Protein AF-A0A7C3UW68-F1 (afdb_monomer_lite)

pLDDT: mean 78.57, std 15.62, range [39.91, 93.94]

Structure (mmCIF, N/CA/C/O backbone):
data_AF-A0A7C3UW68-F1
#
_entry.id   AF-A0A7C3UW68-F1
#
loop_
_atom_site.group_PDB
_atom_site.id
_atom_site.type_symbol
_atom_site.label_atom_id
_atom_site.label_alt_id
_atom_site.label_comp_id
_atom_site.label_asym_id
_atom_site.label_entity_id
_atom_site.label_seq_id
_atom_site.pdbx_PDB_ins_code
_atom_site.Cartn_x
_atom_site.Cartn_y
_atom_site.Cartn_z
_atom_site.occupancy
_atom_site.B_iso_or_equiv
_atom_site.auth_seq_id
_atom_site.auth_comp_id
_atom_site.auth_asym_id
_atom_site.auth_atom_id
_atom_site.pdbx_PDB_model_num
ATOM 1 N N . MET A 1 1 ? 32.374 4.100 38.494 1.00 51.78 1 MET A N 1
ATOM 2 C CA . MET A 1 1 ? 32.350 4.667 37.123 1.00 51.78 1 MET A CA 1
ATOM 3 C C . MET A 1 1 ? 31.248 4.101 36.210 1.00 51.78 1 MET A C 1
ATOM 5 O O . MET A 1 1 ? 31.099 4.624 35.120 1.00 51.78 1 MET A O 1
ATOM 9 N N . LYS A 1 2 ? 30.443 3.099 36.614 1.00 53.94 2 LYS A N 1
ATOM 10 C CA . LYS A 1 2 ? 29.406 2.492 35.743 1.00 53.94 2 LYS A CA 1
ATOM 11 C C . LYS A 1 2 ? 28.064 3.247 35.721 1.00 53.94 2 LYS A C 1
ATOM 13 O O . LYS A 1 2 ? 27.367 3.231 34.717 1.00 53.94 2 LYS A O 1
ATOM 18 N N . THR A 1 3 ? 27.731 3.971 36.789 1.00 55.44 3 THR A N 1
ATOM 19 C CA . THR A 1 3 ? 26.452 4.696 36.911 1.00 55.44 3 THR A CA 1
ATOM 20 C C . THR A 1 3 ? 26.365 5.916 35.991 1.00 55.44 3 THR A C 1
ATOM 22 O O . THR A 1 3 ? 25.290 6.253 35.514 1.00 55.44 3 THR A O 1
ATOM 25 N N . ARG A 1 4 ? 27.503 6.560 35.689 1.00 54.91 4 ARG A N 1
ATOM 26 C CA . ARG A 1 4 ? 27.545 7.758 34.835 1.00 54.91 4 ARG A CA 1
ATOM 27 C C . ARG A 1 4 ? 27.169 7.431 33.384 1.00 54.91 4 ARG A C 1
ATOM 29 O O . ARG A 1 4 ? 26.397 8.170 32.792 1.00 54.91 4 ARG A O 1
ATOM 36 N N . THR A 1 5 ? 27.616 6.299 32.844 1.00 59.56 5 THR A N 1
ATOM 37 C CA . THR A 1 5 ? 27.314 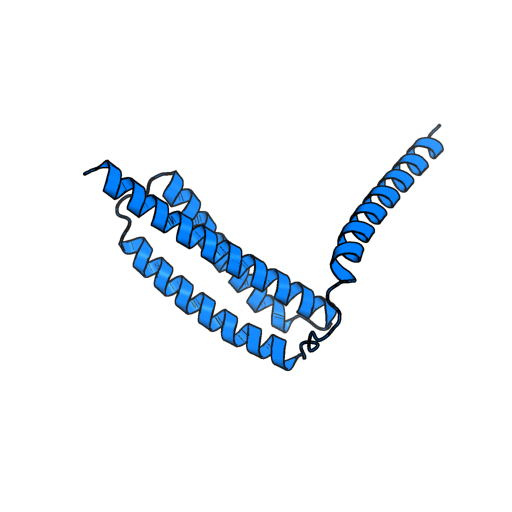5.887 31.461 1.00 59.56 5 THR A CA 1
ATOM 38 C C . THR A 1 5 ? 25.834 5.551 31.258 1.00 59.56 5 THR A C 1
ATOM 40 O O . THR A 1 5 ? 25.247 5.928 30.247 1.00 59.56 5 THR A O 1
ATOM 43 N N . ILE A 1 6 ? 25.196 4.911 32.244 1.00 60.72 6 ILE A N 1
ATOM 44 C CA . ILE A 1 6 ? 23.769 4.554 32.177 1.00 60.72 6 ILE A CA 1
ATOM 45 C C . ILE A 1 6 ? 22.896 5.816 32.163 1.00 60.72 6 ILE A C 1
ATOM 47 O O . ILE A 1 6 ? 21.991 5.922 31.339 1.00 60.72 6 ILE A O 1
ATOM 51 N N . VAL A 1 7 ? 23.214 6.812 32.999 1.00 63.59 7 VAL A N 1
ATOM 52 C CA . VAL A 1 7 ? 22.481 8.090 33.034 1.00 63.59 7 VAL A CA 1
ATOM 53 C C . VAL A 1 7 ? 22.594 8.831 31.700 1.00 63.59 7 VAL A C 1
ATOM 55 O O . VAL A 1 7 ? 21.583 9.283 31.174 1.00 63.59 7 VAL A O 1
ATOM 58 N N . TRP A 1 8 ? 23.785 8.886 31.095 1.00 69.62 8 TRP A N 1
ATOM 59 C CA . TRP A 1 8 ? 23.966 9.505 29.775 1.00 69.62 8 TRP A CA 1
ATOM 60 C C . TRP A 1 8 ? 23.198 8.784 28.661 1.00 69.62 8 TRP A C 1
ATOM 62 O O . TRP A 1 8 ? 22.670 9.435 27.762 1.00 69.62 8 TRP A O 1
ATOM 72 N N . THR A 1 9 ? 23.069 7.459 28.748 1.00 66.44 9 THR A N 1
ATOM 73 C CA . THR A 1 9 ? 22.310 6.673 27.764 1.00 66.44 9 THR A CA 1
ATOM 74 C C . THR A 1 9 ? 20.806 6.943 27.885 1.00 66.44 9 THR A C 1
ATOM 76 O O . THR A 1 9 ? 20.135 7.158 26.880 1.00 66.44 9 THR A O 1
ATOM 79 N N . ILE A 1 10 ? 20.278 7.023 29.113 1.00 69.88 10 ILE A N 1
ATOM 80 C CA . ILE A 1 10 ? 18.864 7.344 29.370 1.00 69.88 10 ILE A CA 1
ATOM 81 C C . ILE A 1 10 ? 18.541 8.778 28.932 1.00 69.88 10 ILE A C 1
ATOM 83 O O . ILE A 1 10 ? 17.522 9.005 28.284 1.00 69.88 10 ILE A O 1
ATOM 87 N N . VAL A 1 11 ? 19.422 9.741 29.222 1.00 71.44 11 VAL A N 1
ATOM 88 C CA . VAL A 1 11 ? 19.258 11.133 28.771 1.00 71.44 11 VAL A CA 1
ATOM 89 C C . VAL A 1 11 ? 19.274 11.213 27.243 1.00 71.44 11 VAL A C 1
ATOM 91 O O . VAL A 1 11 ? 18.419 11.881 26.668 1.00 71.44 11 VAL A O 1
ATOM 94 N N . GLY A 1 12 ? 20.170 10.481 26.574 1.00 68.00 12 GLY A N 1
ATOM 95 C CA . GLY A 1 12 ? 20.187 10.395 25.112 1.00 68.00 12 GLY A CA 1
ATOM 96 C C . GLY A 1 12 ? 18.870 9.868 24.534 1.00 68.00 12 GLY A C 1
ATOM 97 O O . GLY A 1 12 ? 18.321 10.466 23.611 1.00 68.00 12 GLY A O 1
ATOM 98 N N . ILE A 1 13 ? 18.312 8.805 25.123 1.00 72.94 13 ILE A N 1
ATOM 99 C CA . ILE A 1 13 ? 17.026 8.229 24.698 1.00 72.94 13 ILE A CA 1
ATOM 100 C C . ILE A 1 13 ? 15.874 9.220 24.918 1.00 72.94 13 ILE A C 1
ATOM 102 O O . ILE A 1 13 ? 15.035 9.387 24.034 1.00 72.94 13 ILE A O 1
ATOM 106 N N . LEU A 1 14 ? 15.848 9.920 26.055 1.00 72.88 14 LEU A N 1
ATOM 107 C CA . LEU A 1 14 ? 14.808 10.907 26.364 1.00 72.88 14 LEU A CA 1
ATOM 108 C C . LEU A 1 14 ? 14.856 12.123 25.431 1.00 72.88 14 LEU A C 1
ATOM 110 O O . LEU A 1 14 ? 13.806 12.617 25.024 1.00 72.88 14 LEU A O 1
ATOM 114 N N . VAL A 1 15 ? 16.048 12.581 25.040 1.00 73.69 15 VAL A N 1
ATOM 115 C CA . VAL A 1 15 ? 16.205 13.685 24.080 1.00 73.69 15 VAL A CA 1
ATOM 116 C C . VAL A 1 15 ? 15.730 13.267 22.689 1.00 73.69 15 VAL A C 1
ATOM 118 O O . VAL A 1 15 ? 14.991 14.012 22.047 1.00 73.69 15 VAL A O 1
ATOM 121 N N . VAL A 1 16 ? 16.075 12.058 22.238 1.00 70.69 16 VAL A N 1
ATOM 122 C CA . VAL A 1 16 ? 15.587 11.526 20.955 1.00 70.69 16 VAL A CA 1
ATOM 123 C C . VAL A 1 16 ? 14.064 11.369 20.978 1.00 70.69 16 VAL A C 1
ATOM 125 O O . VAL A 1 16 ? 13.391 11.808 20.045 1.00 70.69 16 VAL A O 1
ATOM 128 N N . ALA A 1 17 ? 13.499 10.840 22.067 1.00 66.62 17 ALA A N 1
ATOM 129 C CA . ALA A 1 17 ? 12.053 10.728 22.242 1.00 66.62 17 ALA A CA 1
ATOM 130 C C . ALA A 1 17 ? 11.358 12.103 22.239 1.00 66.62 17 ALA A C 1
ATOM 132 O O . ALA A 1 17 ? 10.321 12.258 21.599 1.00 66.62 17 ALA A O 1
ATOM 133 N N . ALA A 1 18 ? 11.944 13.122 22.876 1.00 66.12 18 ALA A N 1
ATOM 134 C CA . ALA A 1 18 ? 11.405 14.482 22.901 1.00 66.12 18 ALA A CA 1
ATOM 135 C C . ALA A 1 18 ? 11.463 15.178 21.528 1.00 66.12 18 ALA A C 1
ATOM 137 O O . ALA A 1 18 ? 10.543 15.918 21.172 1.00 66.12 18 ALA A O 1
ATOM 138 N N . ILE A 1 19 ? 12.502 14.925 20.727 1.00 70.81 19 ILE A N 1
ATOM 139 C CA . ILE A 1 19 ? 12.616 15.446 19.354 1.00 70.81 19 ILE A CA 1
ATOM 140 C C . ILE A 1 19 ? 11.579 14.781 18.441 1.00 70.81 19 ILE A C 1
ATOM 142 O O . ILE A 1 19 ? 10.881 15.467 17.695 1.00 70.81 19 ILE A O 1
ATOM 146 N N . ILE A 1 20 ? 11.406 13.460 18.541 1.00 64.06 20 ILE A N 1
ATOM 147 C CA . ILE A 1 20 ? 10.357 12.743 17.802 1.00 64.06 20 ILE A CA 1
ATOM 148 C C . ILE A 1 20 ? 8.977 13.261 18.225 1.00 64.06 20 ILE A C 1
ATOM 150 O O . ILE A 1 20 ? 8.162 13.608 17.370 1.00 64.06 20 ILE A O 1
ATOM 154 N N . PHE A 1 21 ? 8.737 13.404 19.531 1.00 63.97 21 PHE A N 1
ATOM 155 C CA . PHE A 1 21 ? 7.480 13.922 20.063 1.00 63.97 21 PHE A CA 1
ATOM 156 C C . PHE A 1 21 ? 7.195 15.348 19.581 1.00 63.97 21 PHE A C 1
ATOM 158 O O . PHE A 1 21 ? 6.079 15.634 19.166 1.00 63.97 21 PHE A O 1
ATOM 165 N N . THR A 1 22 ? 8.188 16.240 19.554 1.00 61.72 22 THR A N 1
ATOM 166 C CA . THR A 1 22 ? 8.001 17.619 19.069 1.00 61.72 22 THR A CA 1
ATOM 167 C C . THR A 1 22 ? 7.791 17.695 17.558 1.00 61.72 22 THR A C 1
ATOM 169 O O . THR A 1 22 ? 6.970 18.4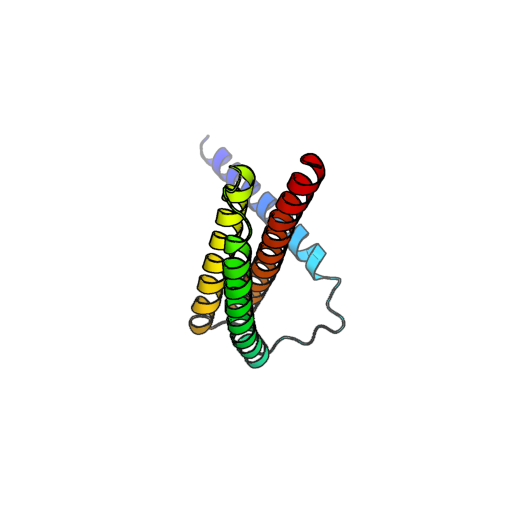95 17.116 1.00 61.72 22 THR A O 1
ATOM 172 N N . ILE A 1 23 ? 8.441 16.851 16.751 1.00 60.91 23 ILE A N 1
ATOM 173 C CA . ILE A 1 23 ? 8.193 16.784 15.298 1.00 60.91 23 ILE A CA 1
ATOM 174 C C . ILE A 1 23 ? 6.781 16.252 15.006 1.00 60.91 23 ILE A C 1
ATOM 176 O O . ILE A 1 23 ? 6.080 16.798 14.149 1.00 60.91 23 ILE A O 1
ATOM 180 N N . VAL A 1 24 ? 6.337 15.229 15.740 1.00 56.53 24 VAL A N 1
ATOM 181 C CA . VAL A 1 24 ? 4.985 14.662 15.611 1.00 56.53 24 VAL A CA 1
ATOM 182 C C . VAL A 1 24 ? 3.926 15.649 16.121 1.00 56.53 24 VAL A C 1
ATOM 184 O O . VAL A 1 24 ? 2.946 15.912 15.423 1.00 56.53 24 VAL A O 1
ATOM 187 N N . ALA A 1 25 ? 4.144 16.279 17.278 1.00 57.00 25 ALA A N 1
ATOM 188 C CA . ALA A 1 25 ? 3.211 17.234 17.877 1.00 57.00 25 ALA A CA 1
ATOM 189 C C . ALA A 1 25 ? 3.082 18.531 17.059 1.00 57.00 25 ALA A C 1
ATOM 191 O O . ALA A 1 25 ? 1.976 19.043 16.888 1.00 57.00 25 ALA A O 1
ATOM 192 N N . ARG A 1 26 ? 4.179 19.039 16.477 1.00 51.91 26 ARG A N 1
ATOM 193 C CA . ARG A 1 26 ? 4.176 20.279 15.676 1.00 51.91 26 ARG A CA 1
ATOM 194 C C . ARG A 1 26 ? 3.528 20.104 14.297 1.00 51.91 26 ARG A C 1
ATOM 196 O O . ARG A 1 26 ? 3.063 21.082 13.723 1.00 51.91 26 ARG A O 1
ATOM 203 N N . ARG A 1 27 ? 3.435 18.870 13.782 1.00 51.28 27 ARG A N 1
ATOM 204 C CA . ARG A 1 27 ? 2.593 18.524 12.618 1.00 51.28 27 ARG A CA 1
ATOM 205 C C . ARG A 1 27 ? 1.136 18.212 12.987 1.00 51.28 27 ARG A C 1
ATOM 207 O O . ARG A 1 27 ? 0.286 18.226 12.100 1.00 51.28 27 ARG A O 1
ATOM 214 N N . GLY A 1 28 ? 0.839 17.943 14.261 1.00 44.88 28 GLY A N 1
ATOM 215 C CA . GLY A 1 28 ? -0.498 17.578 14.741 1.00 44.88 28 GLY A CA 1
ATOM 216 C C . GLY A 1 28 ? -1.419 18.758 15.074 1.00 44.88 28 GLY A C 1
ATOM 217 O O . GLY A 1 28 ? -2.631 18.631 14.926 1.00 44.88 28 GLY A O 1
ATOM 218 N N . SER A 1 29 ? -0.880 19.911 15.483 1.00 44.38 29 SER A N 1
ATOM 219 C CA . SER A 1 29 ? -1.684 21.001 16.066 1.00 44.38 29 SER A CA 1
ATOM 220 C C . SER A 1 29 ? -2.343 21.968 15.071 1.00 44.38 29 SER A C 1
ATOM 222 O O . SER A 1 29 ? -3.188 22.754 15.481 1.00 44.38 29 SER A O 1
ATOM 224 N N . ALA A 1 30 ? -2.017 21.909 13.775 1.00 45.06 30 ALA A N 1
ATOM 225 C CA . ALA A 1 30 ? -2.526 22.857 12.771 1.00 45.06 30 ALA A CA 1
ATOM 226 C C . ALA A 1 30 ? -3.665 22.312 11.877 1.00 45.06 30 ALA A C 1
ATOM 228 O O . ALA A 1 30 ? -4.033 22.959 10.902 1.00 45.06 30 ALA A O 1
ATOM 229 N N . VAL A 1 31 ? -4.218 21.119 12.152 1.00 50.25 31 VAL A N 1
ATOM 230 C CA . VAL A 1 31 ? -5.217 20.469 11.267 1.00 50.25 31 VAL A CA 1
ATOM 231 C C . VAL A 1 31 ? -6.426 19.914 12.035 1.00 50.25 31 VAL A C 1
ATOM 233 O O . VAL A 1 31 ? -6.887 18.805 11.759 1.00 50.25 31 VAL A O 1
ATOM 236 N N . LEU A 1 32 ? -6.920 20.654 13.031 1.00 49.44 32 LEU A N 1
ATOM 237 C CA . LEU A 1 32 ? -8.061 20.248 13.868 1.00 49.44 32 LEU A CA 1
ATOM 238 C C . LEU A 1 32 ? -9.307 21.132 13.713 1.00 49.44 32 LEU A C 1
ATOM 240 O O . LEU A 1 32 ? -10.206 21.063 14.539 1.00 49.44 32 LEU A O 1
ATOM 244 N N . GLU A 1 33 ? -9.424 21.891 12.626 1.00 44.88 33 GLU A N 1
ATOM 245 C CA . GLU A 1 33 ? -10.714 22.453 12.217 1.00 44.88 33 GLU A CA 1
ATOM 246 C C . GLU A 1 33 ? -11.253 21.638 11.034 1.00 44.88 33 GLU A C 1
ATOM 248 O O . GLU A 1 33 ? -10.796 21.756 9.899 1.00 44.88 33 GLU A O 1
ATOM 253 N N . GLY A 1 34 ? -12.190 20.727 11.321 1.00 45.72 34 GLY A N 1
ATOM 254 C CA . GLY A 1 34 ? -13.067 20.125 10.308 1.00 45.72 34 GLY A CA 1
ATOM 255 C C . GLY A 1 34 ? -12.715 18.730 9.776 1.00 45.72 34 GLY A C 1
ATOM 256 O O . GLY A 1 34 ? -13.387 18.256 8.860 1.00 45.72 34 GLY A O 1
ATOM 257 N N . LYS A 1 35 ? -11.722 18.013 10.323 1.00 54.66 35 LYS A N 1
ATOM 258 C CA . LYS A 1 35 ? -11.554 16.588 9.983 1.00 54.66 35 LYS A CA 1
ATOM 259 C C . LYS A 1 35 ? -12.625 15.771 10.694 1.00 54.66 35 LYS A C 1
ATOM 261 O O . LYS A 1 35 ? -12.470 15.442 11.865 1.00 54.66 35 LYS A O 1
ATOM 266 N N . ARG A 1 36 ? -13.695 15.439 9.968 1.00 61.41 36 ARG A N 1
ATOM 267 C CA . ARG A 1 36 ? -14.649 14.391 10.347 1.00 61.41 36 ARG A CA 1
ATOM 268 C C . ARG A 1 36 ? -13.836 13.182 10.826 1.00 61.41 36 ARG A C 1
ATOM 270 O O . ARG A 1 36 ? -13.022 12.655 10.065 1.00 61.41 36 ARG A O 1
ATOM 277 N N . THR A 1 37 ? -13.961 12.826 12.101 1.00 69.75 37 THR A N 1
ATOM 278 C CA . THR A 1 37 ? -13.334 11.623 12.650 1.00 69.75 37 THR A CA 1
ATOM 279 C C . THR A 1 37 ? -13.873 10.438 11.862 1.00 69.75 37 THR A C 1
ATOM 281 O O . THR A 1 37 ? -15.086 10.262 11.776 1.00 69.75 37 THR A O 1
ATOM 284 N N . MET A 1 38 ? -12.982 9.683 11.213 1.00 77.06 38 MET A N 1
ATOM 285 C CA . MET A 1 38 ? -13.386 8.469 10.507 1.00 77.06 38 MET A CA 1
ATOM 286 C C . MET A 1 38 ? -13.951 7.484 11.524 1.00 77.06 38 MET A C 1
ATOM 288 O O . MET A 1 38 ? -13.308 7.195 12.534 1.00 77.06 38 MET A O 1
ATOM 292 N N . THR A 1 39 ? -15.155 7.008 11.249 1.00 85.94 39 THR A N 1
ATOM 293 C CA . THR A 1 39 ? -15.831 5.960 12.012 1.00 85.94 39 THR A CA 1
ATOM 294 C C . THR A 1 39 ? -15.297 4.582 11.616 1.00 85.94 39 THR A C 1
ATOM 296 O O . THR A 1 39 ? -14.611 4.437 10.601 1.00 85.94 39 THR A O 1
ATOM 299 N N . GLU A 1 40 ? -15.616 3.538 12.388 1.00 85.69 40 GLU A N 1
ATOM 300 C CA . GLU A 1 40 ? -15.269 2.157 12.014 1.00 85.69 40 GLU A CA 1
ATOM 301 C C . GLU A 1 40 ? -15.799 1.790 10.616 1.00 85.69 40 GLU A C 1
ATOM 303 O O . GLU A 1 40 ? -15.091 1.159 9.827 1.00 85.69 40 GLU A O 1
ATOM 308 N N . GLU A 1 41 ? -17.014 2.239 10.294 1.00 87.75 41 GLU A N 1
ATOM 309 C CA . GLU A 1 41 ? -17.651 2.027 8.994 1.00 87.75 41 GLU A CA 1
ATOM 310 C C . GLU A 1 41 ? -16.831 2.656 7.859 1.00 87.75 41 GLU A C 1
ATOM 312 O O . GLU A 1 41 ? -16.557 1.990 6.862 1.00 87.75 41 GLU A O 1
ATOM 317 N N . ASP A 1 42 ? -16.308 3.873 8.052 1.00 90.19 42 ASP A N 1
ATOM 318 C CA . ASP A 1 42 ? -15.445 4.536 7.067 1.00 90.19 42 ASP A CA 1
ATOM 319 C C . ASP A 1 42 ? -14.160 3.737 6.781 1.00 90.19 42 ASP A C 1
ATOM 321 O O . ASP A 1 42 ? -13.701 3.667 5.633 1.00 90.19 42 ASP A O 1
ATOM 325 N N . TYR A 1 43 ? -13.560 3.124 7.810 1.00 89.88 43 TYR A N 1
ATOM 326 C CA . TYR A 1 43 ? -12.368 2.286 7.642 1.00 89.88 43 TYR A CA 1
ATOM 327 C C . TYR A 1 43 ? -12.687 0.968 6.931 1.00 89.88 43 TYR A C 1
ATOM 329 O O . TYR A 1 43 ? -11.918 0.532 6.070 1.00 89.88 43 TYR A O 1
ATOM 337 N N . ARG A 1 44 ? -13.836 0.358 7.235 1.00 91.25 44 ARG A N 1
ATOM 338 C CA . ARG A 1 44 ? -14.303 -0.870 6.577 1.00 91.25 44 ARG A CA 1
ATOM 339 C C . ARG A 1 44 ? -14.613 -0.627 5.098 1.00 91.25 44 ARG A C 1
ATOM 341 O O . ARG A 1 44 ? -14.199 -1.398 4.224 1.00 91.25 44 ARG A O 1
ATOM 348 N N . ASP A 1 45 ? -15.253 0.497 4.800 1.00 93.94 45 ASP A N 1
ATOM 349 C CA . ASP A 1 45 ? -15.495 0.972 3.440 1.00 93.94 45 ASP A CA 1
ATOM 350 C C . ASP A 1 45 ? -14.194 1.284 2.706 1.00 93.94 45 ASP A C 1
ATOM 352 O O . ASP A 1 45 ? -14.061 1.049 1.497 1.00 93.94 45 ASP A O 1
ATOM 356 N N . TYR A 1 46 ? -13.206 1.835 3.412 1.00 92.38 46 TYR A N 1
ATOM 357 C CA . TYR A 1 46 ? -11.880 2.025 2.849 1.00 92.38 46 TYR A CA 1
ATOM 358 C C . TYR A 1 46 ? -11.226 0.686 2.498 1.00 92.38 46 TYR A C 1
ATOM 360 O O . TYR A 1 46 ? -10.771 0.566 1.361 1.00 92.38 46 TYR A O 1
ATOM 368 N N . LYS A 1 47 ? -11.233 -0.312 3.399 1.00 93.25 47 LYS A N 1
ATOM 369 C CA . LYS A 1 47 ? -10.685 -1.662 3.154 1.00 93.25 47 LYS A CA 1
ATOM 370 C C . LYS A 1 47 ? -11.263 -2.254 1.870 1.00 93.25 47 LYS A C 1
ATOM 372 O O . LYS A 1 47 ? -10.525 -2.526 0.927 1.00 93.25 47 LYS A O 1
ATOM 377 N N . THR A 1 48 ? -12.591 -2.314 1.781 1.00 93.69 48 THR A N 1
ATOM 378 C CA . THR A 1 48 ? -13.312 -2.889 0.633 1.00 93.69 48 THR A CA 1
ATOM 379 C C . THR A 1 48 ? -12.971 -2.175 -0.677 1.00 93.69 48 THR A C 1
ATOM 381 O O . THR A 1 48 ? -12.785 -2.791 -1.732 1.00 93.69 48 THR A O 1
ATOM 384 N N . ARG A 1 49 ? -12.884 -0.838 -0.650 1.00 93.75 49 ARG A N 1
ATOM 385 C CA . ARG A 1 49 ? -12.503 -0.062 -1.838 1.00 93.75 49 ARG A CA 1
ATOM 386 C C . ARG A 1 49 ? -11.027 -0.239 -2.182 1.00 93.75 49 ARG A C 1
ATOM 388 O O . ARG A 1 49 ? -10.702 -0.278 -3.367 1.00 93.75 49 ARG A O 1
ATOM 395 N N . ALA A 1 50 ? -10.150 -0.323 -1.189 1.00 91.19 50 ALA A N 1
ATOM 396 C CA . ALA A 1 50 ? -8.721 -0.527 -1.373 1.00 91.19 50 ALA A CA 1
ATOM 397 C C . ALA A 1 50 ? -8.433 -1.904 -1.982 1.00 91.19 50 ALA A C 1
ATOM 399 O O . ALA A 1 50 ? -7.722 -1.961 -2.977 1.00 91.19 50 ALA A O 1
ATOM 400 N N . GLU A 1 51 ? -9.072 -2.976 -1.510 1.00 93.38 51 GLU A N 1
ATOM 401 C CA . GLU A 1 51 ? -8.977 -4.319 -2.104 1.00 93.38 51 GLU A CA 1
ATOM 402 C C . GLU A 1 51 ? -9.332 -4.303 -3.598 1.00 93.38 51 GLU A C 1
ATOM 404 O O . GLU A 1 51 ? -8.551 -4.748 -4.442 1.00 93.38 51 GLU A O 1
ATOM 409 N N . LYS A 1 52 ? -10.467 -3.682 -3.956 1.00 93.94 52 LYS A N 1
ATOM 410 C CA . LYS A 1 52 ? -10.876 -3.514 -5.361 1.00 93.94 52 LYS A CA 1
ATOM 411 C C . LYS A 1 52 ? -9.869 -2.689 -6.167 1.00 93.94 52 LYS A C 1
ATOM 413 O O . LYS A 1 52 ? -9.631 -2.985 -7.338 1.00 93.94 52 LYS A O 1
ATOM 418 N N . ARG A 1 53 ? -9.299 -1.630 -5.580 1.00 90.44 53 ARG A N 1
ATOM 419 C CA . ARG A 1 53 ? -8.283 -0.795 -6.244 1.00 90.44 53 ARG A CA 1
ATOM 420 C C . ARG A 1 53 ? -6.985 -1.560 -6.469 1.00 90.44 53 ARG A C 1
ATOM 422 O O . ARG A 1 53 ? -6.425 -1.430 -7.551 1.00 90.44 53 ARG A O 1
ATOM 429 N N . VAL A 1 54 ? -6.533 -2.339 -5.490 1.00 92.38 54 VAL A N 1
ATOM 430 C CA . VAL A 1 54 ? -5.327 -3.169 -5.588 1.00 92.38 54 VAL A CA 1
ATOM 431 C C . VAL A 1 54 ? -5.492 -4.220 -6.674 1.00 92.38 54 VAL A C 1
ATOM 433 O O . VAL A 1 54 ? -4.628 -4.309 -7.536 1.00 92.38 54 VAL A O 1
ATOM 436 N N . ALA A 1 55 ? -6.625 -4.926 -6.709 1.00 91.94 55 ALA A N 1
ATOM 437 C CA . ALA A 1 55 ? -6.903 -5.913 -7.752 1.00 91.94 55 ALA A CA 1
ATOM 438 C C . ALA A 1 55 ? -6.885 -5.291 -9.162 1.00 91.94 55 ALA A C 1
ATOM 440 O O . ALA A 1 55 ? -6.199 -5.781 -10.055 1.00 91.94 55 ALA A O 1
ATOM 441 N N . LYS A 1 56 ? -7.566 -4.151 -9.356 1.00 92.31 56 LYS A N 1
ATOM 442 C CA . LYS A 1 56 ? -7.536 -3.420 -10.639 1.00 92.31 56 LYS A CA 1
ATOM 443 C C . LYS A 1 56 ? -6.138 -2.919 -11.004 1.00 92.31 56 LYS A C 1
ATOM 445 O O . LYS A 1 56 ? -5.786 -2.856 -12.179 1.00 92.31 56 LYS A O 1
ATOM 450 N N . PHE A 1 57 ? -5.364 -2.491 -10.011 1.00 91.00 57 PHE A N 1
ATOM 451 C CA . PHE A 1 57 ? -4.005 -2.011 -10.223 1.00 91.00 57 PHE A CA 1
ATOM 452 C C . PHE A 1 57 ? -3.072 -3.148 -10.638 1.00 91.00 57 PHE A C 1
ATOM 454 O O . PHE A 1 57 ? -2.308 -2.981 -11.581 1.00 91.00 57 PHE A O 1
ATOM 461 N N . GLU A 1 58 ? -3.172 -4.298 -9.979 1.00 91.31 58 GLU A N 1
ATOM 462 C CA . GLU A 1 58 ? -2.433 -5.510 -10.319 1.00 91.31 58 GLU A CA 1
ATOM 463 C C . GLU A 1 58 ? -2.766 -5.987 -11.734 1.00 91.31 58 GLU A C 1
ATOM 465 O O . GLU A 1 58 ? -1.853 -6.233 -12.514 1.00 91.31 58 GLU A O 1
ATOM 470 N N . GLU A 1 59 ? -4.046 -6.010 -12.120 1.00 91.25 59 GLU A N 1
ATOM 471 C CA . GLU A 1 59 ? -4.448 -6.334 -13.495 1.00 91.25 59 GLU A CA 1
ATOM 472 C C . GLU A 1 59 ? -3.816 -5.367 -14.511 1.00 91.25 59 GLU A C 1
ATOM 474 O O . GLU A 1 59 ? -3.264 -5.781 -15.533 1.00 91.25 59 GLU A O 1
ATOM 479 N N . ARG A 1 60 ? -3.849 -4.061 -14.216 1.00 88.56 60 ARG A N 1
ATOM 480 C CA . ARG A 1 60 ? -3.231 -3.039 -15.069 1.00 88.56 60 ARG A CA 1
ATOM 481 C C . ARG A 1 60 ? -1.718 -3.217 -15.162 1.00 88.56 60 ARG A C 1
ATOM 483 O O . ARG A 1 60 ? -1.159 -3.019 -16.236 1.00 88.56 60 ARG A O 1
ATOM 490 N N . TYR A 1 61 ? -1.075 -3.562 -14.052 1.00 88.94 61 TYR A N 1
ATOM 491 C CA . TYR A 1 61 ? 0.353 -3.827 -13.986 1.00 88.94 61 TYR A CA 1
ATOM 492 C C . TYR A 1 61 ? 0.736 -5.052 -14.806 1.00 88.94 61 TYR A C 1
ATOM 494 O O . TYR A 1 61 ? 1.580 -4.923 -15.682 1.00 88.94 61 TYR A O 1
ATOM 502 N N . GLN A 1 62 ? 0.039 -6.177 -14.652 1.00 89.00 62 GLN A N 1
ATOM 503 C CA . GLN A 1 62 ? 0.268 -7.377 -15.463 1.00 89.00 62 GLN A CA 1
ATOM 504 C C . GLN A 1 62 ? 0.076 -7.113 -16.961 1.00 89.00 62 GLN A C 1
ATOM 506 O O . GLN A 1 62 ? 0.906 -7.508 -17.777 1.00 89.00 62 GLN A O 1
ATOM 511 N N . ARG A 1 63 ? -0.972 -6.367 -17.337 1.00 86.69 63 ARG A N 1
ATOM 512 C CA . ARG A 1 63 ? -1.198 -5.976 -18.737 1.00 86.69 63 ARG A CA 1
ATOM 513 C C . ARG A 1 63 ? -0.034 -5.168 -19.304 1.00 86.69 63 ARG A C 1
ATOM 515 O O . ARG A 1 63 ? 0.321 -5.331 -20.464 1.00 86.69 63 ARG A O 1
ATOM 522 N N . LYS A 1 64 ? 0.526 -4.281 -18.489 1.00 82.31 64 LYS A N 1
ATOM 523 C CA . LYS A 1 64 ? 1.642 -3.427 -18.870 1.00 82.31 64 LYS A CA 1
ATOM 524 C C . LYS A 1 64 ? 3.003 -4.135 -18.820 1.00 82.31 64 LYS A C 1
ATOM 526 O O . LYS A 1 64 ? 3.880 -3.780 -19.588 1.00 82.31 64 LYS A O 1
ATOM 531 N N . LEU A 1 65 ? 3.185 -5.154 -17.983 1.00 81.62 65 LEU A N 1
ATOM 532 C CA . LEU A 1 65 ? 4.379 -6.004 -18.045 1.00 81.62 65 LEU A CA 1
ATOM 533 C C . LEU A 1 65 ? 4.502 -6.700 -19.400 1.00 81.62 65 LEU A C 1
ATOM 535 O O . LEU A 1 65 ? 5.597 -6.812 -19.936 1.00 81.62 65 LEU A O 1
ATOM 539 N N . GLY A 1 66 ? 3.371 -7.095 -19.988 1.00 77.12 66 GLY A N 1
ATOM 540 C CA . GLY A 1 66 ? 3.334 -7.649 -21.341 1.00 77.12 66 GLY A CA 1
ATOM 541 C C . GLY A 1 66 ? 3.773 -6.678 -22.446 1.00 77.12 66 GLY A C 1
ATOM 542 O O . GLY A 1 66 ? 3.921 -7.119 -23.581 1.00 77.12 66 GLY A O 1
ATOM 543 N N . THR A 1 67 ? 3.972 -5.387 -22.145 1.00 78.75 67 THR A N 1
ATOM 544 C CA . THR A 1 67 ? 4.433 -4.374 -23.109 1.00 78.75 67 THR A CA 1
ATOM 545 C C . THR A 1 67 ? 5.899 -3.984 -22.937 1.00 78.75 67 THR A C 1
ATOM 547 O O . THR A 1 67 ? 6.346 -3.127 -23.681 1.00 78.75 67 THR A O 1
ATOM 550 N N . ILE A 1 68 ? 6.636 -4.569 -21.983 1.00 75.81 68 ILE A N 1
ATOM 551 C CA . ILE A 1 68 ? 8.077 -4.324 -21.789 1.00 75.81 68 ILE A CA 1
ATOM 552 C C . ILE A 1 68 ? 8.835 -5.592 -22.221 1.00 75.81 68 ILE A C 1
ATOM 554 O O . ILE A 1 68 ? 9.109 -6.467 -21.389 1.00 75.81 68 ILE A O 1
ATOM 558 N N . PRO A 1 69 ? 9.102 -5.782 -23.526 1.00 70.19 69 PRO A N 1
ATOM 559 C CA . PRO A 1 69 ? 9.903 -6.904 -23.992 1.00 70.19 69 PRO A CA 1
ATOM 560 C C . PRO A 1 69 ? 11.371 -6.671 -23.606 1.00 70.19 69 PRO A C 1
ATOM 562 O O . PRO A 1 69 ? 11.992 -5.736 -24.084 1.00 70.19 69 PRO A O 1
ATOM 565 N N . ASN A 1 70 ? 11.934 -7.554 -22.775 1.00 77.69 70 ASN A N 1
ATOM 566 C CA . ASN A 1 70 ? 13.319 -7.491 -22.270 1.00 77.69 70 ASN A CA 1
ATOM 567 C C . ASN A 1 70 ? 13.626 -6.277 -21.366 1.00 77.69 70 ASN A C 1
ATOM 569 O O . ASN A 1 70 ? 14.412 -5.418 -21.752 1.00 77.69 70 ASN A O 1
ATOM 573 N N . PRO A 1 71 ? 13.082 -6.241 -20.134 1.00 81.38 71 PRO A N 1
ATOM 574 C CA . PRO A 1 71 ? 13.307 -5.130 -19.217 1.00 81.38 71 PRO A CA 1
ATOM 575 C C . PRO A 1 71 ? 14.787 -4.971 -18.857 1.00 81.38 71 PRO A C 1
ATOM 577 O O . PRO A 1 71 ? 15.477 -5.953 -18.543 1.00 81.38 71 PRO A O 1
ATOM 580 N N . THR A 1 72 ? 15.252 -3.726 -18.819 1.00 86.19 72 THR A N 1
ATOM 581 C CA . THR A 1 72 ? 16.585 -3.385 -18.319 1.00 86.19 72 THR A CA 1
ATOM 582 C C . THR A 1 72 ? 16.720 -3.724 -16.827 1.00 86.19 72 THR A C 1
ATOM 584 O O . THR A 1 72 ? 15.724 -3.934 -16.123 1.00 86.19 72 THR A O 1
ATOM 587 N N . PRO A 1 73 ? 17.947 -3.792 -16.271 1.00 87.19 73 PRO A N 1
ATOM 588 C CA . PRO A 1 73 ? 18.132 -4.017 -14.837 1.00 87.19 73 PRO A CA 1
ATOM 589 C C . PRO A 1 73 ? 17.414 -2.983 -13.955 1.00 87.19 73 PRO A C 1
ATOM 591 O O . PRO A 1 73 ? 16.925 -3.335 -12.879 1.00 87.19 73 PRO A O 1
ATOM 594 N N . GLU A 1 74 ? 17.325 -1.729 -14.409 1.00 85.06 74 GLU A N 1
ATOM 595 C CA . GLU A 1 74 ? 16.643 -0.647 -13.691 1.00 85.06 74 GLU A CA 1
ATOM 596 C C . GLU A 1 74 ? 15.120 -0.818 -13.726 1.00 85.06 74 GLU A C 1
ATOM 598 O O . GLU A 1 74 ? 14.462 -0.750 -12.682 1.00 85.06 74 GLU A O 1
ATOM 603 N N . GLU A 1 75 ? 14.559 -1.138 -14.894 1.00 84.75 75 GLU A N 1
ATOM 604 C CA . GLU A 1 75 ? 13.137 -1.457 -15.035 1.00 84.75 75 GLU A CA 1
ATOM 605 C C . GLU A 1 75 ? 12.756 -2.690 -14.221 1.00 84.75 75 GLU A C 1
ATOM 607 O O . GLU A 1 75 ? 11.748 -2.684 -13.515 1.00 84.75 75 GLU A O 1
ATOM 612 N N . LYS A 1 76 ? 13.592 -3.732 -14.233 1.00 87.31 76 LYS A N 1
ATOM 613 C CA . LYS A 1 76 ? 13.380 -4.936 -13.428 1.00 87.31 76 LYS A CA 1
ATOM 614 C C . LYS A 1 76 ? 13.376 -4.623 -11.930 1.00 87.31 76 LYS A C 1
ATOM 616 O O . LYS A 1 76 ? 12.479 -5.074 -11.220 1.00 87.31 76 LYS A O 1
ATOM 621 N N . ALA A 1 77 ? 14.309 -3.799 -11.449 1.00 88.12 77 ALA A N 1
ATOM 622 C CA . ALA A 1 77 ? 14.318 -3.360 -10.052 1.00 88.12 77 ALA A CA 1
ATOM 623 C C . ALA A 1 77 ? 13.033 -2.593 -9.684 1.00 88.12 77 ALA A C 1
ATOM 625 O O . ALA A 1 77 ? 12.484 -2.766 -8.594 1.00 88.12 77 ALA A O 1
ATOM 626 N N . LYS A 1 78 ? 12.509 -1.783 -10.609 1.00 87.56 78 LYS A N 1
ATOM 627 C CA . LYS A 1 78 ? 11.247 -1.052 -10.433 1.00 87.56 78 LYS A CA 1
ATOM 628 C C . LYS A 1 78 ? 10.023 -1.957 -10.499 1.00 87.56 78 LYS A C 1
ATOM 630 O O . LYS A 1 78 ? 9.076 -1.754 -9.741 1.00 87.56 78 LYS A O 1
ATOM 635 N N . MET A 1 79 ? 10.037 -2.977 -11.348 1.00 89.50 79 MET A N 1
ATOM 636 C CA . MET A 1 79 ? 9.019 -4.024 -11.383 1.00 89.50 79 MET A CA 1
ATOM 637 C C . MET A 1 79 ? 8.950 -4.778 -10.049 1.00 89.50 79 MET A C 1
ATOM 639 O O . MET A 1 79 ? 7.863 -4.951 -9.487 1.00 89.50 79 MET A O 1
ATOM 643 N N . ASP A 1 80 ? 10.105 -5.155 -9.503 1.00 91.06 80 ASP A N 1
ATOM 644 C CA . ASP A 1 80 ? 10.200 -5.801 -8.195 1.00 91.06 80 ASP A CA 1
ATOM 645 C C . ASP A 1 80 ? 9.709 -4.865 -7.077 1.00 91.06 80 ASP A C 1
ATOM 647 O O . ASP A 1 80 ? 8.953 -5.293 -6.203 1.00 91.06 80 ASP A O 1
ATOM 651 N N . GLU A 1 81 ? 10.042 -3.568 -7.138 1.00 90.81 81 GLU A N 1
ATOM 652 C CA . GLU A 1 81 ? 9.532 -2.551 -6.207 1.00 90.81 81 GLU A CA 1
ATOM 653 C C . GLU A 1 81 ? 7.996 -2.461 -6.253 1.00 90.81 81 GLU A C 1
ATOM 655 O O . GLU A 1 81 ? 7.335 -2.510 -5.211 1.00 90.81 81 GLU A O 1
ATOM 660 N N . VAL A 1 82 ? 7.402 -2.378 -7.448 1.00 91.56 82 VAL A N 1
ATOM 661 C CA . VAL A 1 82 ? 5.940 -2.332 -7.623 1.00 91.56 82 VAL A CA 1
ATOM 662 C C . VAL A 1 82 ? 5.287 -3.601 -7.072 1.00 91.56 82 VAL A C 1
ATOM 664 O O . VAL A 1 82 ? 4.313 -3.510 -6.320 1.00 91.56 82 VAL A O 1
ATOM 667 N N . THR A 1 83 ? 5.843 -4.772 -7.381 1.00 92.88 83 THR A N 1
ATOM 668 C CA . THR A 1 83 ? 5.343 -6.068 -6.898 1.00 92.88 83 THR A CA 1
ATOM 669 C C . THR A 1 83 ? 5.418 -6.162 -5.375 1.00 92.88 83 THR A C 1
ATOM 671 O O . THR A 1 83 ? 4.442 -6.542 -4.720 1.00 92.88 83 THR A O 1
ATOM 674 N N . ALA A 1 84 ? 6.537 -5.739 -4.782 1.00 93.38 84 ALA A N 1
ATOM 675 C CA . ALA A 1 84 ? 6.709 -5.693 -3.336 1.00 93.38 84 ALA A CA 1
ATOM 676 C C . ALA A 1 84 ? 5.669 -4.777 -2.673 1.00 93.38 84 ALA A C 1
ATOM 678 O O . ALA A 1 84 ? 5.073 -5.158 -1.665 1.00 93.38 84 ALA A O 1
ATOM 679 N N . LYS A 1 85 ? 5.386 -3.603 -3.256 1.00 91.75 85 LYS A N 1
ATOM 680 C CA . LYS A 1 85 ? 4.382 -2.662 -2.730 1.00 91.75 85 LYS A CA 1
ATOM 681 C C . LYS A 1 85 ? 2.950 -3.183 -2.864 1.00 91.75 85 LYS A C 1
ATOM 683 O O . LYS A 1 85 ? 2.162 -2.985 -1.940 1.00 91.75 85 LYS A O 1
ATOM 688 N N . ILE A 1 86 ? 2.614 -3.876 -3.957 1.00 93.31 86 ILE A N 1
ATOM 689 C CA . ILE A 1 86 ? 1.313 -4.553 -4.115 1.00 93.31 86 ILE A CA 1
ATOM 690 C C . ILE A 1 86 ? 1.134 -5.597 -3.006 1.00 93.31 86 ILE A C 1
ATOM 692 O O . ILE A 1 86 ? 0.121 -5.579 -2.306 1.00 93.31 86 ILE A O 1
ATOM 696 N N . ASN A 1 87 ? 2.126 -6.467 -2.805 1.00 93.62 87 ASN A N 1
ATOM 697 C CA . ASN A 1 87 ? 2.074 -7.511 -1.780 1.00 93.62 87 ASN A CA 1
ATOM 698 C C . ASN A 1 87 ? 2.022 -6.923 -0.365 1.00 93.62 87 ASN A C 1
ATOM 700 O O . ASN A 1 87 ? 1.219 -7.358 0.457 1.00 93.62 87 ASN A O 1
ATOM 704 N N . GLN A 1 88 ? 2.812 -5.882 -0.096 1.00 91.50 88 GLN A N 1
ATOM 705 C CA . GLN A 1 88 ? 2.785 -5.160 1.174 1.00 91.50 88 GLN A CA 1
ATOM 706 C C . GLN A 1 88 ? 1.395 -4.578 1.460 1.00 91.50 88 GLN A C 1
ATOM 708 O O . GLN A 1 88 ? 0.884 -4.715 2.569 1.00 91.50 88 GLN A O 1
ATOM 713 N N . LEU A 1 89 ? 0.759 -3.965 0.459 1.00 92.62 89 LEU A N 1
ATOM 714 C CA . LEU A 1 89 ? -0.577 -3.405 0.612 1.00 92.62 89 LEU A CA 1
ATOM 715 C C . LEU A 1 89 ? -1.635 -4.495 0.828 1.00 92.62 89 LEU A C 1
ATOM 717 O O . LEU A 1 89 ? -2.493 -4.323 1.686 1.00 92.62 89 LEU A O 1
ATOM 721 N N . LYS A 1 90 ? -1.558 -5.632 0.122 1.00 93.81 90 LYS A N 1
ATOM 722 C CA . LYS A 1 90 ? -2.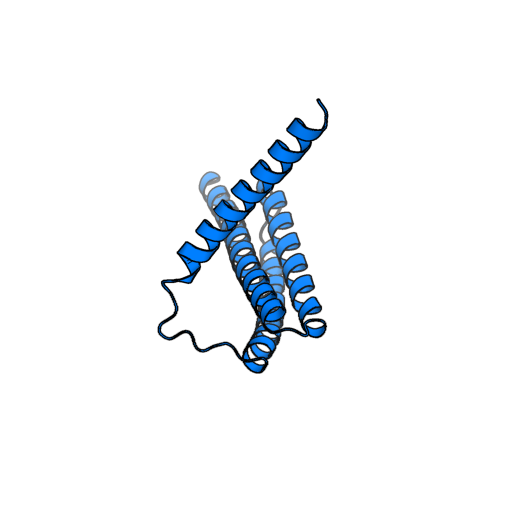436 -6.793 0.367 1.00 93.81 90 LYS A CA 1
ATOM 723 C C . LYS A 1 90 ? -2.308 -7.309 1.802 1.00 93.81 90 LYS A C 1
ATOM 725 O O . LYS A 1 90 ? -3.325 -7.540 2.449 1.00 93.81 90 LYS A O 1
ATOM 730 N N . ASN A 1 91 ? -1.080 -7.417 2.310 1.00 93.81 91 ASN A N 1
ATOM 731 C CA . ASN A 1 91 ? -0.826 -7.835 3.689 1.00 93.81 91 ASN A CA 1
ATOM 732 C C . ASN A 1 91 ? -1.448 -6.855 4.689 1.00 93.81 91 ASN A C 1
ATOM 734 O O . ASN A 1 91 ? -2.178 -7.280 5.579 1.00 93.81 91 ASN A O 1
ATOM 738 N N . TYR A 1 92 ? -1.256 -5.546 4.495 1.00 91.44 92 TYR A N 1
ATOM 739 C CA . TYR A 1 92 ? -1.902 -4.549 5.347 1.00 91.44 92 TYR A CA 1
ATOM 740 C C . TYR A 1 92 ? -3.425 -4.644 5.292 1.00 91.44 92 TYR A C 1
ATOM 742 O O . TYR A 1 92 ? -4.070 -4.581 6.331 1.00 91.44 92 TYR A O 1
ATOM 750 N N . LEU A 1 93 ? -4.029 -4.831 4.118 1.00 93.81 93 LEU A N 1
ATOM 751 C CA . LEU A 1 93 ? -5.483 -4.980 4.014 1.00 93.81 93 LEU A CA 1
ATOM 752 C C . LEU A 1 93 ? -5.997 -6.213 4.776 1.00 93.81 93 LEU A C 1
ATOM 754 O O . LEU A 1 93 ? -7.045 -6.119 5.414 1.00 93.81 93 LEU A O 1
ATOM 758 N N . ALA A 1 94 ? -5.244 -7.316 4.782 1.00 93.25 94 ALA A N 1
ATOM 759 C CA . ALA A 1 94 ? -5.568 -8.511 5.561 1.00 93.25 94 ALA A CA 1
ATOM 760 C C . ALA A 1 94 ? -5.448 -8.297 7.084 1.00 93.25 94 ALA A C 1
ATOM 762 O O . ALA A 1 94 ? -6.213 -8.888 7.841 1.00 93.25 94 ALA A O 1
ATOM 763 N N . GLU A 1 95 ? -4.549 -7.418 7.547 1.00 91.69 95 GLU A N 1
ATOM 764 C CA . GLU A 1 95 ? -4.404 -7.081 8.975 1.00 91.69 95 GLU A CA 1
ATOM 765 C C . GLU A 1 95 ? -5.650 -6.403 9.569 1.00 91.69 95 GLU A C 1
ATOM 767 O O . GLU A 1 95 ? -5.836 -6.449 10.784 1.00 91.69 95 GLU A O 1
ATOM 772 N N . TYR A 1 96 ? -6.505 -5.779 8.743 1.00 92.00 96 TYR A N 1
ATOM 773 C CA . TYR A 1 96 ? -7.632 -4.967 9.219 1.00 92.00 96 TYR A CA 1
ATOM 774 C C . TYR A 1 96 ? -8.569 -5.723 10.169 1.00 92.00 96 TYR A C 1
ATOM 776 O O . TYR A 1 96 ? -8.993 -5.165 11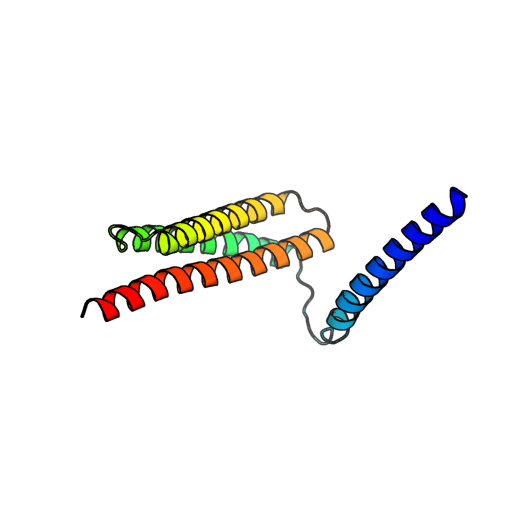.179 1.00 92.00 96 TYR A O 1
ATOM 784 N N . ASP A 1 97 ? -8.862 -6.992 9.873 1.00 88.69 97 ASP A N 1
ATOM 785 C CA . ASP A 1 97 ? -9.815 -7.788 10.658 1.00 88.69 97 ASP A CA 1
ATOM 786 C C . ASP A 1 97 ? -9.293 -8.107 12.074 1.00 88.69 97 ASP A C 1
ATOM 788 O O . ASP A 1 97 ? -10.071 -8.473 12.952 1.00 88.69 97 ASP A O 1
ATOM 792 N N . GLY A 1 98 ? -7.989 -7.927 12.319 1.00 88.88 98 GLY A N 1
ATOM 793 C CA . GLY A 1 98 ? -7.362 -8.067 13.635 1.00 88.88 98 GLY A CA 1
ATOM 794 C C . GLY A 1 98 ? -7.299 -6.775 14.461 1.00 88.88 98 GLY A C 1
ATOM 795 O O . GLY A 1 98 ? -6.806 -6.807 15.588 1.00 88.88 98 GLY A O 1
ATOM 796 N N . LEU A 1 99 ? -7.758 -5.633 13.933 1.00 89.75 99 LEU A N 1
ATOM 797 C CA . LEU A 1 99 ? -7.618 -4.330 14.594 1.00 89.75 99 LEU A CA 1
ATOM 798 C C . LEU A 1 99 ? -8.791 -4.036 15.537 1.00 89.75 99 LEU A C 1
ATOM 800 O O . LEU A 1 99 ? -9.930 -3.840 15.107 1.00 89.75 99 LEU A O 1
ATOM 804 N N . THR A 1 100 ? -8.492 -3.925 16.831 1.00 87.00 100 THR A N 1
ATOM 805 C CA . THR A 1 100 ? -9.493 -3.730 17.894 1.00 87.00 100 THR A CA 1
ATOM 806 C C . THR A 1 100 ? -9.576 -2.302 18.434 1.00 87.00 100 THR A C 1
ATOM 808 O O . THR A 1 100 ? -10.554 -1.975 19.101 1.00 87.00 100 THR A O 1
ATOM 811 N N . THR A 1 101 ? -8.592 -1.443 18.146 1.00 87.19 101 THR A N 1
ATOM 812 C CA . THR A 1 101 ? -8.549 -0.050 18.625 1.00 87.19 101 THR A CA 1
ATOM 813 C C . THR A 1 101 ? -8.627 0.955 17.479 1.00 87.19 101 THR A C 1
ATOM 815 O O . THR A 1 101 ? -8.176 0.692 16.359 1.00 87.19 101 THR A O 1
ATOM 818 N N . ASP A 1 102 ? -9.178 2.136 17.759 1.00 84.06 102 ASP A N 1
ATOM 819 C CA . ASP A 1 102 ? -9.299 3.212 16.770 1.00 84.06 102 ASP A CA 1
ATOM 820 C C . ASP A 1 102 ? -7.937 3.783 16.367 1.00 84.06 102 ASP A C 1
ATOM 822 O O . ASP A 1 102 ? -7.718 4.092 15.193 1.00 84.06 102 ASP A O 1
ATOM 826 N N . GLU A 1 103 ? -6.982 3.850 17.296 1.00 85.56 103 GLU A N 1
ATOM 827 C CA . GLU A 1 103 ? -5.599 4.225 17.004 1.00 85.56 103 GLU A CA 1
ATOM 828 C C . GLU A 1 103 ? -4.955 3.244 16.016 1.00 85.56 103 GLU A C 1
ATOM 830 O O . GLU A 1 103 ? -4.368 3.678 15.023 1.00 85.56 103 GLU A O 1
ATOM 835 N N . ALA A 1 104 ? -5.133 1.933 16.218 1.00 85.69 104 ALA A N 1
ATOM 836 C CA . ALA A 1 104 ? -4.573 0.919 15.327 1.00 85.69 104 ALA A CA 1
ATOM 837 C C . ALA A 1 104 ? -5.205 0.975 13.926 1.00 85.69 104 ALA A C 1
ATOM 839 O O . ALA A 1 104 ? -4.500 0.857 12.921 1.00 85.69 104 ALA A O 1
ATOM 840 N N . ARG A 1 105 ? -6.518 1.229 13.831 1.00 87.25 105 ARG A N 1
ATOM 841 C CA . ARG A 1 105 ? -7.223 1.438 12.550 1.00 87.25 105 ARG A CA 1
ATOM 842 C C . ARG A 1 105 ? -6.736 2.692 11.831 1.00 87.25 105 ARG A C 1
ATOM 844 O O . ARG A 1 105 ? -6.537 2.671 10.617 1.00 87.25 105 ARG A O 1
ATOM 851 N N . LYS A 1 106 ? -6.486 3.776 12.563 1.00 89.00 106 LYS A N 1
ATOM 852 C CA . LYS A 1 106 ? -5.952 5.019 11.998 1.00 89.00 106 LYS A CA 1
ATOM 853 C C . LYS A 1 106 ? -4.527 4.844 11.471 1.00 89.00 106 LYS A C 1
ATOM 855 O O . LYS A 1 106 ? -4.226 5.291 10.364 1.00 89.00 106 LYS A O 1
ATOM 860 N N . GLU A 1 107 ? -3.659 4.173 12.225 1.00 90.88 107 GLU A N 1
ATOM 861 C CA . GLU A 1 107 ? -2.299 3.850 11.781 1.00 90.88 107 GLU A CA 1
ATOM 862 C C . GLU A 1 107 ? -2.304 2.921 10.567 1.00 90.88 107 GLU A C 1
ATOM 864 O O . GLU A 1 107 ? -1.604 3.171 9.585 1.00 90.88 107 GLU A O 1
ATOM 869 N N . TRP A 1 108 ? -3.135 1.879 10.589 1.00 93.19 108 TRP A N 1
ATOM 870 C CA . TRP A 1 108 ? -3.364 1.000 9.445 1.00 93.19 108 TRP A CA 1
ATOM 871 C C . TRP A 1 108 ? -3.798 1.772 8.196 1.00 93.19 108 TRP A C 1
ATOM 873 O O . TRP A 1 108 ? -3.240 1.561 7.116 1.00 93.19 108 TRP A O 1
ATOM 883 N N . TYR A 1 109 ? -4.743 2.701 8.341 1.00 91.94 109 TYR A N 1
ATOM 884 C CA . TYR A 1 109 ? -5.223 3.523 7.238 1.00 91.94 109 TYR A CA 1
ATOM 885 C C . TYR A 1 109 ? -4.098 4.370 6.631 1.00 91.94 109 TYR A C 1
ATOM 887 O O . TYR A 1 109 ? -3.918 4.369 5.410 1.00 91.94 109 TYR A O 1
ATOM 895 N N . GLU A 1 110 ? -3.301 5.054 7.457 1.00 91.50 110 GLU A N 1
ATOM 896 C CA . GLU A 1 110 ? -2.182 5.867 6.966 1.00 91.50 110 GLU A CA 1
ATOM 897 C C . GLU A 1 110 ? -1.075 5.008 6.335 1.00 91.50 110 GLU A C 1
ATOM 899 O O . GLU A 1 110 ? -0.520 5.404 5.303 1.00 91.50 110 GLU A O 1
ATOM 904 N N . ARG A 1 111 ? -0.799 3.808 6.872 1.00 91.06 111 ARG A N 1
ATOM 905 C CA . ARG A 1 111 ? 0.108 2.828 6.245 1.00 91.06 111 ARG A CA 1
ATOM 906 C C . ARG A 1 111 ? -0.396 2.433 4.858 1.00 91.06 111 ARG A C 1
ATOM 908 O O . ARG A 1 111 ? 0.327 2.612 3.879 1.00 91.06 111 ARG A O 1
ATOM 915 N N . CYS A 1 112 ? -1.654 2.003 4.746 1.00 89.88 112 CYS A N 1
ATOM 916 C CA . CYS A 1 112 ? -2.266 1.630 3.469 1.00 89.88 112 CYS A CA 1
ATOM 917 C C . CYS A 1 112 ? -2.220 2.781 2.458 1.00 89.88 112 CYS A C 1
ATOM 919 O O . CYS A 1 112 ? -1.821 2.599 1.309 1.00 89.88 112 CYS A O 1
ATOM 921 N N . ARG A 1 113 ? -2.607 3.987 2.883 1.00 90.56 113 ARG A N 1
ATOM 922 C CA . ARG A 1 113 ? -2.636 5.182 2.034 1.00 90.56 113 ARG A CA 1
ATOM 923 C C . ARG A 1 113 ? -1.243 5.583 1.552 1.00 90.56 113 ARG A C 1
ATOM 925 O O . ARG A 1 113 ? -1.092 6.030 0.413 1.00 90.56 113 ARG A O 1
ATOM 932 N N . THR A 1 114 ? -0.236 5.464 2.411 1.00 91.75 114 THR A N 1
ATOM 933 C CA . THR A 1 114 ? 1.155 5.777 2.067 1.00 91.75 114 THR A CA 1
ATOM 934 C C . THR A 1 114 ? 1.690 4.766 1.060 1.00 91.75 114 THR A C 1
ATOM 936 O O . THR A 1 114 ? 2.162 5.167 -0.004 1.00 91.75 114 THR A O 1
ATOM 939 N N . THR A 1 115 ? 1.497 3.469 1.309 1.00 91.31 115 THR A N 1
ATOM 940 C CA . THR A 1 115 ? 1.896 2.408 0.376 1.00 91.31 115 THR A CA 1
ATOM 941 C C . THR A 1 115 ? 1.167 2.520 -0.966 1.00 91.31 115 THR A C 1
ATOM 943 O O . THR A 1 115 ? 1.808 2.394 -2.004 1.00 91.31 115 THR A O 1
ATOM 946 N N . GLU A 1 116 ? -0.131 2.859 -0.993 1.00 89.25 116 GLU A N 1
ATOM 947 C CA . GLU A 1 116 ? -0.862 3.126 -2.246 1.00 89.25 116 GLU A CA 1
ATOM 948 C C . GLU A 1 116 ? -0.214 4.255 -3.073 1.00 89.25 116 GLU A C 1
ATOM 950 O O . GLU A 1 116 ? -0.180 4.185 -4.306 1.00 89.25 116 GLU A O 1
ATOM 955 N N . LYS A 1 117 ? 0.268 5.324 -2.421 1.00 91.56 117 LYS A N 1
ATOM 956 C CA . LYS A 1 117 ? 0.933 6.444 -3.106 1.00 91.56 117 LYS A CA 1
ATOM 957 C C . LYS A 1 117 ? 2.285 6.027 -3.670 1.00 91.56 117 LYS A C 1
ATOM 959 O O . LYS A 1 117 ? 2.561 6.331 -4.827 1.00 91.56 117 LYS A O 1
ATOM 964 N N . GLU A 1 118 ? 3.097 5.341 -2.873 1.00 89.75 118 GLU A N 1
ATOM 965 C CA . GLU A 1 118 ? 4.412 4.842 -3.288 1.00 89.75 118 GLU A CA 1
ATOM 966 C C . GLU A 1 118 ? 4.288 3.850 -4.444 1.00 89.75 118 GLU A C 1
ATOM 968 O O . GLU A 1 118 ? 4.959 4.007 -5.457 1.00 89.75 118 GLU A O 1
ATOM 973 N N . MET A 1 119 ? 3.340 2.914 -4.357 1.00 90.00 119 MET A N 1
ATOM 974 C CA . MET A 1 119 ? 3.021 1.958 -5.418 1.00 90.00 119 MET A CA 1
ATOM 975 C C . MET A 1 119 ? 2.666 2.665 -6.735 1.00 90.00 119 MET A C 1
ATOM 977 O O . MET A 1 119 ? 3.203 2.340 -7.792 1.00 90.00 119 MET A O 1
ATOM 981 N N . LYS A 1 120 ? 1.788 3.679 -6.686 1.00 88.75 120 LYS A N 1
ATOM 982 C CA . LYS A 1 120 ? 1.435 4.483 -7.869 1.00 88.75 120 LYS A CA 1
ATOM 983 C C . LYS A 1 120 ? 2.629 5.262 -8.416 1.00 88.75 120 LYS A C 1
ATOM 985 O O . LYS A 1 120 ? 2.699 5.458 -9.626 1.00 88.75 120 LYS A O 1
ATOM 990 N N . LYS A 1 121 ? 3.522 5.742 -7.548 1.00 90.25 121 LYS A N 1
ATOM 991 C CA . LYS A 1 121 ? 4.725 6.473 -7.950 1.00 90.25 121 LYS A CA 1
ATOM 992 C C . LYS A 1 121 ? 5.705 5.548 -8.671 1.00 90.25 121 LYS A C 1
ATOM 994 O O . LYS A 1 121 ? 6.055 5.855 -9.803 1.00 90.25 121 LYS A O 1
ATOM 999 N N . ALA A 1 122 ? 6.048 4.408 -8.071 1.00 88.88 122 ALA A N 1
ATOM 1000 C CA . ALA A 1 122 ? 6.938 3.409 -8.663 1.00 88.88 122 ALA A CA 1
ATOM 1001 C C . ALA A 1 122 ? 6.412 2.917 -10.020 1.00 88.88 122 ALA A C 1
ATOM 1003 O O . ALA A 1 122 ? 7.163 2.826 -10.984 1.00 88.88 122 ALA A O 1
ATOM 1004 N N . PHE A 1 123 ? 5.098 2.710 -10.134 1.00 87.38 123 PHE A N 1
ATOM 1005 C CA . PHE A 1 123 ? 4.466 2.354 -11.404 1.00 87.38 123 PHE A CA 1
ATOM 1006 C C . PHE A 1 123 ? 4.599 3.451 -12.463 1.00 87.38 123 PHE A C 1
ATOM 1008 O O . PHE A 1 123 ? 4.927 3.151 -13.601 1.00 87.38 123 PHE A O 1
ATOM 1015 N N . ARG A 1 124 ? 4.363 4.725 -12.122 1.00 88.50 124 ARG A N 1
ATOM 1016 C CA . ARG A 1 124 ? 4.562 5.824 -13.085 1.00 88.50 124 ARG A CA 1
ATOM 1017 C C . ARG A 1 124 ? 6.020 5.953 -13.507 1.00 88.50 124 ARG A C 1
ATOM 1019 O O . ARG A 1 124 ? 6.271 6.203 -14.674 1.00 88.50 124 ARG A O 1
ATOM 1026 N N . GLU A 1 125 ? 6.947 5.808 -12.564 1.00 87.94 125 GLU A N 1
ATOM 1027 C CA . GLU A 1 125 ? 8.383 5.846 -12.848 1.00 87.94 125 GLU A CA 1
ATOM 1028 C C . GLU A 1 125 ? 8.773 4.725 -13.819 1.00 87.94 125 GLU A C 1
ATOM 1030 O O . GLU A 1 125 ? 9.430 5.019 -14.810 1.00 87.94 125 GLU A O 1
ATOM 1035 N N . LEU A 1 126 ? 8.301 3.490 -13.598 1.00 83.56 126 LEU A N 1
ATOM 1036 C CA . LEU A 1 126 ? 8.541 2.351 -14.493 1.00 83.56 126 LEU A CA 1
ATOM 1037 C C . LEU A 1 126 ? 8.116 2.647 -15.940 1.00 83.56 126 LEU A C 1
ATOM 1039 O O . LEU A 1 126 ? 8.893 2.432 -16.857 1.00 83.56 126 LEU A O 1
ATOM 1043 N N . PHE A 1 127 ? 6.910 3.184 -16.155 1.00 78.75 127 PHE A N 1
ATOM 1044 C CA . PHE A 1 127 ? 6.442 3.467 -17.521 1.00 78.75 127 PHE A CA 1
ATOM 1045 C C . PHE A 1 127 ? 7.027 4.729 -18.136 1.00 78.75 127 PHE A C 1
ATOM 1047 O O . PHE A 1 127 ? 7.079 4.820 -19.353 1.00 78.75 127 PHE A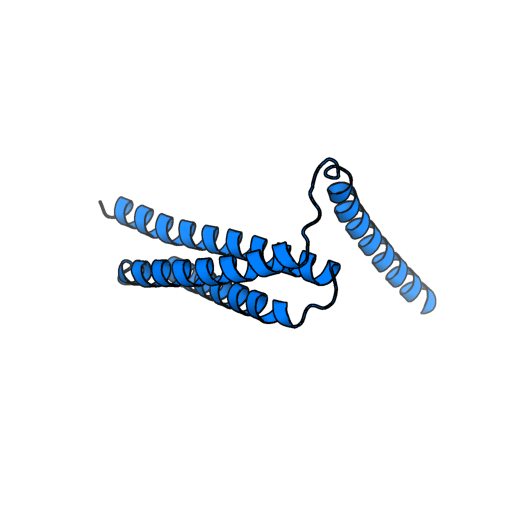 O 1
ATOM 1054 N N . ARG A 1 128 ? 7.487 5.680 -17.320 1.00 83.31 128 ARG A N 1
ATOM 1055 C CA . ARG A 1 128 ? 8.232 6.828 -17.834 1.00 83.31 128 ARG A CA 1
ATOM 1056 C C . ARG A 1 128 ? 9.607 6.407 -18.357 1.00 83.31 128 ARG A C 1
ATOM 1058 O O . ARG A 1 128 ? 10.069 6.975 -19.330 1.00 83.31 128 ARG A O 1
ATOM 1065 N N . MET A 1 129 ? 10.245 5.424 -17.718 1.00 73.25 129 MET A N 1
ATOM 1066 C CA . MET A 1 129 ? 11.526 4.880 -18.182 1.00 73.25 129 MET A CA 1
ATOM 1067 C C . MET A 1 129 ? 11.393 4.171 -19.534 1.00 73.25 129 MET A C 1
ATOM 1069 O O . MET A 1 129 ? 12.208 4.432 -20.407 1.00 73.25 129 MET A O 1
ATOM 1073 N N . GLY A 1 130 ? 10.330 3.385 -19.739 1.00 60.88 130 GLY A N 1
ATOM 1074 C CA . GLY A 1 130 ? 10.072 2.750 -21.038 1.00 60.88 130 GLY A CA 1
ATOM 1075 C C . GLY A 1 130 ? 9.809 3.746 -22.181 1.00 60.88 130 GLY A C 1
ATOM 1076 O O . GLY A 1 130 ? 10.258 3.518 -23.295 1.00 60.88 130 GLY A O 1
ATOM 1077 N N . GLU A 1 131 ? 9.141 4.876 -21.908 1.00 64.06 131 GLU A N 1
ATOM 1078 C CA . GLU A 1 131 ? 8.931 5.945 -22.907 1.00 64.06 131 GLU A CA 1
ATOM 1079 C C . GLU A 1 131 ? 10.232 6.725 -23.216 1.00 64.06 131 GLU A C 1
ATOM 1081 O O . GLU A 1 131 ? 10.479 7.080 -24.364 1.00 64.06 131 GLU A O 1
ATOM 1086 N N . GLU A 1 132 ? 11.095 6.965 -22.216 1.00 60.94 132 GLU A N 1
ATOM 1087 C CA . GLU A 1 132 ? 12.394 7.643 -22.403 1.00 60.94 132 GLU A CA 1
ATOM 1088 C C . GLU A 1 132 ? 13.446 6.766 -23.122 1.00 60.94 132 GLU A C 1
ATOM 1090 O O . GLU A 1 132 ? 14.413 7.309 -23.665 1.00 60.94 132 GLU A O 1
ATOM 1095 N N . GLU A 1 133 ? 13.305 5.434 -23.103 1.00 54.75 133 GLU A N 1
ATOM 1096 C CA . GLU 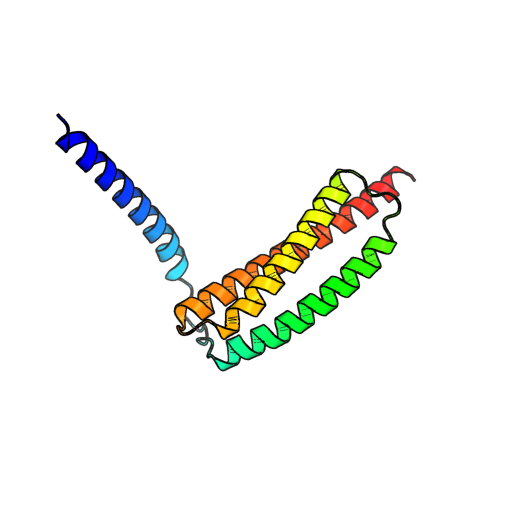A 1 133 ? 14.137 4.526 -23.908 1.00 54.75 133 GLU A CA 1
ATOM 1097 C C . GLU A 1 133 ? 13.674 4.457 -25.368 1.00 54.75 133 GLU A C 1
ATOM 1099 O O . GLU A 1 133 ? 14.527 4.559 -26.248 1.00 54.75 133 GLU A O 1
ATOM 1104 N N . GLU A 1 134 ? 12.363 4.401 -25.642 1.00 53.44 134 GLU A N 1
ATOM 1105 C CA . GLU A 1 134 ? 11.840 4.472 -27.020 1.00 53.44 134 GLU A CA 1
ATOM 1106 C C . GLU A 1 134 ? 12.251 5.785 -27.724 1.00 53.44 134 GLU A C 1
ATOM 1108 O O . GLU A 1 134 ? 12.682 5.748 -28.872 1.00 53.44 134 GLU A O 1
ATOM 1113 N N . GLU A 1 135 ? 12.231 6.936 -27.035 1.00 48.41 135 GLU A N 1
ATOM 1114 C CA . GLU A 1 135 ? 12.665 8.231 -27.607 1.00 48.41 135 GLU A CA 1
ATOM 1115 C C . GLU A 1 135 ? 14.179 8.346 -27.876 1.00 48.41 135 GLU A C 1
ATOM 1117 O O . GLU A 1 135 ? 14.606 9.266 -28.572 1.00 48.41 135 GLU A O 1
ATOM 1122 N N . LYS A 1 136 ? 15.021 7.473 -27.307 1.00 53.31 136 LYS A N 1
ATOM 1123 C CA . LYS A 1 136 ? 16.477 7.476 -27.560 1.00 53.31 136 LYS A CA 1
ATOM 1124 C C . LYS A 1 136 ? 16.899 6.510 -28.661 1.00 53.31 136 LYS A C 1
ATOM 1126 O O . LYS A 1 136 ? 18.045 6.590 -29.109 1.00 53.31 136 LYS A O 1
ATOM 1131 N N . GLU A 1 137 ? 16.018 5.589 -29.041 1.00 43.25 137 GLU A N 1
ATOM 1132 C CA . GLU A 1 137 ? 16.230 4.684 -30.170 1.00 43.25 137 GLU A CA 1
ATOM 1133 C C . GLU A 1 137 ? 15.720 5.259 -31.510 1.00 43.25 137 GLU A C 1
ATOM 1135 O O . GLU A 1 137 ? 16.132 4.748 -32.555 1.00 43.25 137 GLU A O 1
ATOM 1140 N N . GLU A 1 138 ? 14.909 6.331 -31.505 1.00 39.91 138 GLU A N 1
ATOM 1141 C CA . GLU A 1 138 ? 14.547 7.143 -32.695 1.00 39.91 138 GLU A CA 1
ATOM 1142 C C . GLU A 1 138 ? 15.550 8.273 -33.004 1.00 39.91 138 GLU A C 1
ATOM 1144 O O . GLU A 1 138 ? 15.816 8.497 -34.212 1.00 39.91 138 GLU A O 1
#

Sequence (138 aa):
MKTRTIVWTIVGILVVAAIIFTIVARRGSAVLEGKRTMTEEDYRDYKTRAEKRVAKFEERYQRKLGTIPNPTPEEKAKMDEVTAKINQLKNYLAEYDGLTTDEARKEWYERCRTTEKEMKKAFRELFRMGEEEEEKEE

Radius of gyration: 21.52 Å; chains: 1; bounding box: 50×31×70 Å

Foldseek 3Di:
DVVVVVVVVVVVVVVVVVVVVCVVVVVVPPPPPPPDQQDPVNLVVVLVVLVVVLVVVVVVLVVVVVVDDDDDPVLVVLNVVLVVLSVVLVVLSVCSVVDDDSVSSVVSVVSNVVSVVSSVVSVVVSVVVVVVVVVVVD

Secondary structure (DSSP, 8-state):
-HHHHHHHHHHHHHHHHHHHHHHHHHHHTT--SS--PPPHHHHHHHHHHHHHHHHHHHHHHHHHHTT-SS--HHHHHHHHHHHHHHHHHHHHHHHGGG--SHHHHHHHHHHHHHHHHHHHHHHHHHHHHHHHHHHHH-

Organism: NCBI:txid2052148